Protein AF-A0A970LCH3-F1 (afdb_monomer_lite)

pLDDT: mean 83.61, std 11.02, range [46.97, 92.62]

Secondary structure (DSSP, 8-state):
-----SSS-----EEEEEEEETTEEEEEEEETTTEEEEEEEEEGGGEEEEEETTSTHHHHHHT-TT--EEEEE-S--SS--EEEEEEETTEEEEEEE---HHHHHHHHHH-TTTB---

Structure (mmCIF, N/CA/C/O backbone):
data_AF-A0A970LCH3-F1
#
_entry.id   AF-A0A970LCH3-F1
#
loop_
_atom_site.group_PDB
_atom_site.id
_atom_site.type_symbol
_atom_site.label_atom_id
_atom_site.label_alt_id
_atom_site.label_comp_id
_atom_site.label_asym_id
_atom_site.label_entity_id
_atom_site.label_seq_id
_atom_site.pdbx_PDB_ins_code
_atom_site.Cartn_x
_atom_site.Cartn_y
_atom_site.Cartn_z
_atom_site.occupancy
_atom_site.B_iso_or_equiv
_atom_site.auth_seq_id
_atom_site.auth_comp_id
_atom_site.auth_asym_id
_atom_site.auth_atom_id
_atom_site.pdbx_PDB_model_num
ATOM 1 N N . MET A 1 1 ? 35.793 22.466 -17.089 1.00 46.97 1 MET A N 1
ATOM 2 C CA . MET A 1 1 ? 34.479 22.718 -17.716 1.00 46.97 1 MET A CA 1
ATOM 3 C C . MET A 1 1 ? 33.732 21.392 -17.789 1.00 46.97 1 MET A C 1
ATOM 5 O O . MET A 1 1 ? 34.268 20.453 -18.353 1.00 46.97 1 MET A O 1
ATOM 9 N N . ALA A 1 2 ? 32.551 21.338 -17.164 1.00 53.47 2 ALA A N 1
ATOM 10 C CA . ALA A 1 2 ? 31.514 20.303 -17.276 1.00 53.47 2 ALA A CA 1
ATOM 11 C C . ALA A 1 2 ? 31.782 18.873 -16.730 1.00 53.47 2 ALA A C 1
ATOM 13 O O . ALA A 1 2 ? 31.733 17.899 -17.470 1.00 53.47 2 ALA A O 1
ATOM 14 N N . TYR A 1 3 ? 31.870 18.719 -15.400 1.00 55.62 3 TYR A N 1
ATOM 15 C CA . TYR A 1 3 ? 31.550 17.453 -14.694 1.00 55.62 3 TYR A CA 1
ATOM 16 C C . TYR A 1 3 ? 30.028 17.237 -14.545 1.00 55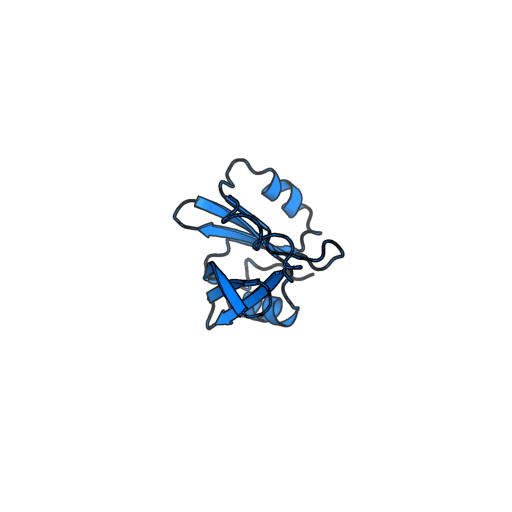.62 3 TYR A C 1
ATOM 18 O O . TYR A 1 3 ? 29.540 16.759 -13.525 1.00 55.62 3 TYR A O 1
ATOM 26 N N . GLY A 1 4 ? 29.238 17.665 -15.526 1.00 64.88 4 GLY A N 1
ATOM 27 C CA . GLY A 1 4 ? 27.792 17.759 -15.375 1.00 64.88 4 GLY A CA 1
ATOM 28 C C . GLY A 1 4 ? 27.085 17.538 -16.692 1.00 64.88 4 GLY A C 1
ATOM 29 O O . GLY A 1 4 ? 26.883 18.500 -17.417 1.00 64.88 4 GLY A O 1
ATOM 30 N N . CYS A 1 5 ? 26.746 16.280 -16.989 1.00 56.78 5 CYS A N 1
ATOM 31 C CA . CYS A 1 5 ? 25.543 15.864 -17.732 1.00 56.78 5 CYS A CA 1
ATOM 32 C C . CYS A 1 5 ? 25.636 14.395 -18.178 1.00 56.78 5 CYS A C 1
ATOM 34 O O . CYS A 1 5 ? 25.598 14.094 -19.365 1.00 56.78 5 CYS A O 1
ATOM 36 N N . TYR A 1 6 ? 25.709 13.452 -17.235 1.00 53.66 6 TYR A N 1
ATOM 37 C CA . TYR A 1 6 ? 25.392 12.049 -17.550 1.00 53.66 6 TYR A CA 1
ATOM 38 C C . TYR A 1 6 ? 24.432 11.433 -16.530 1.00 53.66 6 TYR A C 1
ATOM 40 O O . TYR A 1 6 ? 24.561 10.291 -16.112 1.00 53.66 6 TYR A O 1
ATOM 48 N N . VAL A 1 7 ? 23.453 12.221 -16.082 1.00 57.81 7 VAL A N 1
ATOM 49 C CA . VAL A 1 7 ? 22.305 11.701 -15.313 1.00 57.81 7 VAL A CA 1
ATOM 50 C C . VAL A 1 7 ? 20.989 12.123 -15.964 1.00 57.81 7 VAL A C 1
ATOM 52 O O . VAL A 1 7 ? 19.933 12.146 -15.342 1.00 57.81 7 VAL A O 1
ATOM 55 N N . LEU A 1 8 ? 21.045 12.485 -17.243 1.00 57.41 8 LEU A N 1
ATOM 56 C CA . LEU A 1 8 ? 19.867 12.792 -18.024 1.00 57.41 8 LEU A CA 1
ATOM 57 C C . LEU A 1 8 ? 19.497 11.539 -18.803 1.00 57.41 8 LEU A C 1
ATOM 59 O O . LEU A 1 8 ? 20.291 11.038 -19.594 1.00 57.41 8 LEU A O 1
ATOM 63 N N . ARG A 1 9 ? 18.244 11.108 -18.610 1.00 51.16 9 ARG A N 1
ATOM 64 C CA . ARG A 1 9 ? 17.492 10.259 -19.545 1.00 51.16 9 ARG A CA 1
ATOM 65 C C . ARG A 1 9 ? 17.606 8.745 -19.362 1.00 51.16 9 ARG A C 1
ATOM 67 O O . ARG A 1 9 ? 17.574 8.005 -20.338 1.00 51.16 9 ARG A O 1
ATOM 74 N N . ASN A 1 10 ? 17.617 8.258 -18.122 1.00 52.66 10 ASN A N 1
ATOM 75 C CA . ASN A 1 10 ? 17.247 6.860 -17.914 1.00 52.66 10 ASN A CA 1
ATOM 76 C C . ASN A 1 10 ? 15.715 6.770 -17.961 1.00 52.66 10 ASN A C 1
ATOM 78 O O . ASN A 1 10 ? 15.036 7.360 -17.121 1.00 52.66 10 ASN A O 1
ATOM 82 N N . ASN A 1 11 ? 15.181 6.074 -18.965 1.00 56.34 11 ASN A N 1
ATOM 83 C CA . ASN A 1 11 ? 13.764 5.745 -19.112 1.00 56.34 11 ASN A CA 1
ATOM 84 C C . ASN A 1 11 ? 13.393 4.749 -17.995 1.00 56.34 11 ASN A C 1
ATOM 86 O O . ASN A 1 11 ? 13.291 3.544 -18.212 1.00 56.34 11 ASN A O 1
ATOM 90 N N . GLN A 1 12 ? 13.349 5.243 -16.756 1.00 64.19 12 GLN A N 1
ATOM 91 C CA . GLN A 1 12 ? 13.223 4.430 -15.558 1.00 64.19 12 GLN A CA 1
ATOM 92 C C . GLN A 1 12 ? 11.839 3.793 -15.545 1.00 64.19 12 GLN A C 1
ATOM 94 O O . GLN A 1 12 ? 10.854 4.443 -15.201 1.00 64.19 12 GLN A O 1
ATOM 99 N N . ARG A 1 13 ? 11.775 2.510 -15.907 1.00 76.31 13 ARG A N 1
ATOM 100 C CA . ARG A 1 13 ? 10.590 1.693 -15.658 1.00 76.31 13 ARG A CA 1
ATOM 101 C C . ARG A 1 13 ? 10.387 1.626 -14.152 1.00 76.31 13 ARG A C 1
ATOM 103 O O . ARG A 1 13 ? 11.266 1.163 -13.425 1.00 76.31 13 ARG A O 1
ATOM 110 N N . ILE A 1 14 ? 9.282 2.202 -13.701 1.00 82.75 14 ILE A N 1
ATOM 111 C CA . ILE A 1 14 ? 8.848 2.156 -12.314 1.00 82.75 14 ILE A CA 1
ATOM 112 C C . ILE A 1 14 ? 7.802 1.061 -12.234 1.00 82.75 14 ILE A C 1
ATOM 114 O O . ILE A 1 14 ? 6.782 1.140 -12.910 1.00 82.75 14 ILE A O 1
ATOM 118 N N . GLU A 1 15 ? 8.067 0.079 -11.392 1.00 85.00 15 GLU A N 1
ATOM 119 C CA . GLU A 1 15 ? 7.166 -1.024 -11.091 1.00 85.00 15 GLU A CA 1
ATOM 120 C C . GLU A 1 15 ? 6.897 -1.010 -9.582 1.00 85.00 15 GLU A C 1
ATOM 122 O O . GLU A 1 15 ? 7.775 -0.655 -8.788 1.00 85.00 15 GLU A O 1
ATOM 127 N N . TYR A 1 16 ? 5.667 -1.321 -9.180 1.00 88.25 16 TYR A N 1
ATOM 128 C CA . TYR A 1 16 ? 5.324 -1.509 -7.772 1.00 88.25 16 TYR A CA 1
ATOM 129 C C . TYR A 1 16 ? 5.190 -3.004 -7.524 1.00 88.25 16 TYR A C 1
ATOM 131 O O . TYR A 1 16 ? 4.426 -3.682 -8.200 1.00 88.25 16 TYR A O 1
ATOM 139 N N . ASP A 1 17 ? 5.966 -3.497 -6.570 1.00 87.81 17 ASP A N 1
ATOM 140 C CA . ASP A 1 17 ? 5.940 -4.880 -6.128 1.00 87.81 17 ASP A CA 1
ATOM 141 C C . ASP A 1 17 ? 5.190 -4.951 -4.798 1.00 87.81 17 ASP A C 1
ATOM 143 O O . ASP A 1 17 ? 5.514 -4.216 -3.856 1.00 87.81 17 ASP A O 1
ATOM 147 N N . TYR A 1 18 ? 4.188 -5.825 -4.742 1.00 90.25 18 TYR A N 1
ATOM 148 C CA . TYR A 1 18 ? 3.381 -6.076 -3.553 1.00 90.25 18 TYR A CA 1
ATOM 149 C C . TYR A 1 18 ? 3.707 -7.477 -3.048 1.00 90.25 18 TYR A C 1
ATOM 151 O O . TYR A 1 18 ? 3.423 -8.473 -3.709 1.00 90.25 18 TYR A O 1
ATOM 159 N N . THR A 1 19 ? 4.320 -7.559 -1.875 1.00 90.62 19 THR A N 1
ATOM 160 C CA . THR A 1 19 ? 4.655 -8.821 -1.221 1.00 90.62 19 THR A CA 1
ATOM 161 C C . THR A 1 19 ? 3.747 -8.995 -0.013 1.00 90.62 19 THR A C 1
ATOM 163 O O . THR A 1 19 ? 3.645 -8.100 0.821 1.00 90.62 19 THR A O 1
ATOM 166 N N . PHE A 1 20 ? 3.090 -10.148 0.095 1.00 91.50 20 PHE A N 1
ATOM 167 C CA . PHE A 1 20 ? 2.272 -10.485 1.253 1.00 91.50 20 PHE A CA 1
ATOM 168 C C . PHE A 1 20 ? 2.882 -11.668 2.000 1.00 91.50 20 PHE A C 1
ATOM 170 O O . PHE A 1 20 ? 3.041 -12.744 1.425 1.00 91.50 20 PHE A O 1
ATOM 177 N N . THR A 1 21 ? 3.211 -11.473 3.276 1.00 90.69 21 THR A N 1
ATOM 178 C CA . THR A 1 21 ? 3.850 -12.495 4.115 1.00 90.69 21 THR A CA 1
ATOM 179 C C . THR A 1 21 ? 3.176 -12.547 5.482 1.00 90.69 21 THR A C 1
ATOM 181 O O . THR A 1 21 ? 3.285 -11.613 6.267 1.00 90.69 21 THR A O 1
ATOM 184 N N . ASN A 1 22 ? 2.493 -13.651 5.797 1.00 88.12 22 ASN A N 1
ATOM 185 C CA . ASN A 1 22 ? 1.915 -13.930 7.124 1.00 88.12 22 ASN A CA 1
ATOM 186 C C . ASN A 1 22 ? 0.983 -12.845 7.714 1.00 88.12 22 ASN A C 1
ATOM 188 O O . ASN A 1 22 ? 0.833 -12.757 8.936 1.00 88.12 22 ASN A O 1
ATOM 192 N N . GLY A 1 23 ? 0.312 -12.050 6.877 1.00 87.75 23 GLY A N 1
ATOM 193 C CA . GLY A 1 23 ? -0.524 -10.928 7.328 1.00 87.75 23 GLY A CA 1
ATOM 194 C C . GLY A 1 23 ? 0.135 -9.559 7.171 1.00 87.75 23 GLY A C 1
ATOM 195 O O . GLY A 1 23 ? -0.531 -8.548 7.338 1.00 87.75 23 GLY A O 1
ATOM 196 N N . ILE A 1 24 ? 1.408 -9.503 6.795 1.00 91.81 24 ILE A N 1
ATOM 197 C CA . ILE A 1 24 ? 2.112 -8.251 6.528 1.00 91.81 24 ILE A CA 1
ATOM 198 C C . ILE A 1 24 ? 2.088 -7.991 5.023 1.00 91.81 24 ILE A C 1
ATOM 200 O O . ILE A 1 24 ? 2.438 -8.866 4.226 1.00 91.81 24 ILE A O 1
ATOM 204 N N . LEU A 1 25 ? 1.656 -6.791 4.644 1.00 92.44 25 LEU A N 1
ATOM 205 C CA . LEU A 1 25 ? 1.712 -6.277 3.284 1.00 92.44 25 LEU A CA 1
ATOM 206 C C . LEU A 1 25 ? 2.903 -5.325 3.152 1.00 92.44 25 LEU A C 1
ATOM 208 O O . LEU A 1 25 ? 2.917 -4.227 3.713 1.00 92.44 25 LEU A O 1
ATOM 212 N N . ASP A 1 26 ? 3.878 -5.742 2.356 1.00 92.31 26 ASP A N 1
ATOM 213 C CA . ASP A 1 26 ? 5.050 -4.961 1.994 1.00 92.31 26 ASP A CA 1
ATOM 214 C C . ASP A 1 26 ? 4.909 -4.432 0.570 1.00 92.31 26 ASP A C 1
ATOM 216 O O . ASP A 1 26 ? 4.702 -5.184 -0.384 1.00 92.31 26 ASP A O 1
ATOM 220 N N . ILE A 1 27 ? 5.076 -3.123 0.411 1.00 92.06 27 ILE A N 1
ATOM 221 C CA . ILE A 1 27 ? 5.022 -2.449 -0.882 1.00 92.06 27 ILE A CA 1
ATOM 222 C C . ILE A 1 27 ? 6.386 -1.847 -1.173 1.00 92.06 27 ILE A C 1
ATOM 224 O O . ILE A 1 27 ? 6.920 -1.035 -0.407 1.00 92.06 27 ILE A O 1
ATOM 228 N N . ALA A 1 28 ? 6.961 -2.225 -2.309 1.00 91.56 28 ALA A N 1
ATOM 229 C CA . ALA A 1 28 ? 8.242 -1.719 -2.766 1.00 91.56 28 ALA A CA 1
ATOM 230 C C . ALA A 1 28 ? 8.125 -1.122 -4.167 1.00 91.56 28 ALA A C 1
ATOM 232 O O . ALA A 1 28 ? 7.454 -1.651 -5.043 1.00 91.56 28 ALA A O 1
ATOM 233 N N . LYS A 1 29 ? 8.840 -0.024 -4.396 1.00 90.12 29 LYS A N 1
ATOM 234 C CA . LYS A 1 29 ? 9.057 0.528 -5.729 1.00 90.12 29 LYS A CA 1
ATOM 235 C C . LYS A 1 29 ? 10.328 -0.064 -6.308 1.00 90.12 29 LYS A C 1
ATOM 237 O O . LYS A 1 29 ? 11.411 0.114 -5.744 1.00 90.12 29 LYS A O 1
ATOM 242 N N . VAL A 1 30 ? 10.199 -0.725 -7.443 1.00 88.25 30 VAL A N 1
ATOM 243 C CA . VAL A 1 30 ? 11.304 -1.238 -8.241 1.00 88.25 30 VAL A CA 1
ATOM 244 C C . VAL A 1 30 ? 11.556 -0.256 -9.382 1.00 88.25 30 VAL A C 1
ATOM 246 O O . VAL A 1 30 ? 10.654 0.111 -10.128 1.00 88.25 30 VAL A O 1
ATOM 249 N N . ILE A 1 31 ? 12.788 0.235 -9.479 1.00 86.19 31 ILE A N 1
ATOM 250 C CA . ILE A 1 31 ? 13.225 1.179 -10.505 1.00 86.19 31 ILE A CA 1
ATOM 251 C C . ILE A 1 31 ? 14.227 0.462 -11.400 1.00 86.19 31 ILE A C 1
ATOM 253 O O . ILE A 1 31 ? 15.299 0.045 -10.943 1.00 86.19 31 ILE A O 1
ATOM 257 N N . ASN A 1 32 ? 13.879 0.35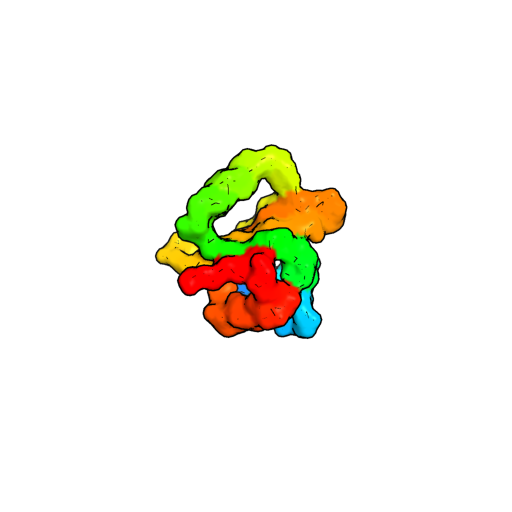6 -12.681 1.00 82.38 32 ASN A N 1
ATOM 258 C CA . ASN A 1 32 ? 14.706 -0.236 -13.729 1.00 82.38 32 ASN A CA 1
ATOM 259 C C . ASN A 1 32 ? 15.132 -1.686 -13.429 1.00 82.38 32 ASN A C 1
ATOM 261 O O . ASN A 1 32 ? 16.236 -2.077 -13.790 1.00 82.38 32 ASN A O 1
ATOM 265 N N . ASN A 1 33 ? 14.309 -2.449 -12.695 1.00 76.69 33 ASN A N 1
ATOM 266 C CA . ASN A 1 33 ? 14.616 -3.812 -12.229 1.00 76.69 33 ASN A CA 1
ATOM 267 C C . ASN A 1 33 ? 15.951 -3.976 -11.481 1.00 76.69 33 ASN A C 1
ATOM 269 O O . ASN A 1 33 ? 16.454 -5.081 -11.332 1.00 76.69 33 ASN A O 1
ATOM 273 N N . THR A 1 34 ? 16.537 -2.882 -10.988 1.00 78.19 34 THR A N 1
ATOM 274 C CA . THR A 1 34 ? 17.842 -2.903 -10.305 1.00 78.19 34 THR A CA 1
ATOM 275 C C . THR A 1 34 ? 17.755 -2.296 -8.912 1.00 78.19 34 THR A C 1
ATOM 277 O O . THR A 1 34 ? 18.347 -2.810 -7.968 1.00 78.19 34 THR A O 1
ATOM 280 N N . LYS A 1 35 ? 17.014 -1.193 -8.750 1.00 82.81 35 LYS A N 1
ATOM 281 C CA . LYS A 1 35 ? 16.891 -0.503 -7.460 1.00 82.81 35 LYS A CA 1
ATOM 282 C C . LYS A 1 35 ? 15.531 -0.788 -6.847 1.00 82.81 35 LYS A C 1
ATOM 284 O O . LYS A 1 35 ? 14.520 -0.335 -7.372 1.00 82.81 35 LYS A O 1
ATOM 289 N N . ARG A 1 36 ? 15.508 -1.486 -5.712 1.00 83.62 36 ARG A N 1
ATOM 290 C CA . ARG A 1 36 ? 14.296 -1.724 -4.920 1.00 83.62 36 ARG A CA 1
ATOM 291 C C . ARG A 1 36 ? 14.279 -0.782 -3.719 1.00 83.62 36 ARG A C 1
ATOM 293 O O . ARG A 1 36 ? 15.187 -0.814 -2.895 1.00 83.62 36 ARG A O 1
ATOM 300 N N . LYS A 1 37 ? 13.248 0.054 -3.613 1.00 88.25 37 LYS A N 1
ATOM 301 C CA . LYS A 1 37 ? 13.008 0.935 -2.466 1.00 88.25 37 LYS A CA 1
ATOM 302 C C . LYS A 1 37 ? 11.736 0.484 -1.759 1.00 88.25 37 LYS A C 1
ATOM 304 O O . LYS A 1 37 ? 10.663 0.551 -2.351 1.00 88.25 37 LYS A O 1
ATOM 309 N N . ARG A 1 38 ? 11.847 0.030 -0.509 1.00 90.38 38 ARG A N 1
ATOM 310 C CA . ARG A 1 38 ? 10.674 -0.246 0.336 1.00 90.38 38 ARG A CA 1
ATOM 311 C C . ARG A 1 38 ? 9.946 1.071 0.597 1.00 90.38 38 ARG A C 1
ATOM 313 O O . ARG A 1 38 ? 10.592 2.065 0.924 1.00 90.38 38 ARG A O 1
ATOM 320 N N . LEU A 1 39 ? 8.643 1.085 0.355 1.00 89.94 39 LEU A N 1
ATOM 321 C CA . LEU A 1 39 ? 7.809 2.276 0.477 1.00 89.94 39 LEU A CA 1
ATOM 322 C C . LEU A 1 39 ? 6.911 2.205 1.703 1.00 89.94 39 LEU A C 1
ATOM 324 O O . LEU A 1 39 ? 6.791 3.196 2.411 1.00 89.94 39 LEU A O 1
ATOM 328 N N . LEU A 1 40 ? 6.307 1.042 1.934 1.00 91.31 40 LEU A N 1
ATOM 329 C CA . LEU A 1 40 ? 5.369 0.821 3.020 1.00 91.31 40 LEU A CA 1
ATOM 330 C C . LEU A 1 40 ? 5.460 -0.633 3.475 1.00 91.31 40 LEU A C 1
ATOM 332 O O . LEU A 1 40 ? 5.632 -1.528 2.651 1.00 91.31 40 LEU A O 1
ATOM 336 N N . SER A 1 41 ? 5.336 -0.845 4.776 1.00 91.75 41 SER A N 1
ATOM 337 C CA . SER A 1 41 ? 5.176 -2.156 5.394 1.00 91.75 41 SER A CA 1
ATOM 338 C C . SER A 1 41 ? 4.106 -2.003 6.463 1.00 91.75 41 SER A C 1
ATOM 340 O O . SER A 1 41 ? 4.196 -1.095 7.294 1.00 91.75 41 SER A O 1
ATOM 342 N N . THR A 1 42 ? 3.040 -2.791 6.383 1.00 91.19 42 THR A N 1
ATOM 343 C CA . THR A 1 42 ? 1.888 -2.650 7.279 1.00 91.19 42 THR A CA 1
ATOM 344 C C . THR A 1 42 ? 1.180 -3.984 7.467 1.00 91.19 42 THR A C 1
ATOM 346 O O . THR A 1 42 ? 1.126 -4.799 6.546 1.00 91.19 42 THR A O 1
ATOM 349 N N . ASP A 1 43 ? 0.659 -4.227 8.669 1.00 92.06 43 ASP A N 1
ATOM 350 C CA . ASP A 1 43 ? -0.126 -5.422 8.958 1.00 92.06 43 ASP A CA 1
ATOM 351 C C . ASP A 1 43 ? -1.571 -5.223 8.482 1.00 92.06 43 ASP A C 1
ATOM 353 O O . ASP A 1 43 ? -2.247 -4.252 8.828 1.00 92.06 43 ASP A O 1
ATOM 357 N N . VAL A 1 44 ? -2.071 -6.164 7.686 1.00 90.62 44 VAL A N 1
ATOM 358 C CA . VAL A 1 44 ? -3.422 -6.094 7.118 1.00 90.62 44 VAL A CA 1
ATOM 359 C C . VAL A 1 44 ? -4.512 -6.301 8.166 1.00 90.62 44 VAL A C 1
ATOM 361 O O . VAL A 1 44 ? -5.675 -5.991 7.910 1.00 90.62 44 VAL A O 1
ATOM 364 N N . ARG A 1 45 ? -4.169 -6.805 9.356 1.00 88.19 45 ARG A N 1
ATOM 365 C CA . ARG A 1 45 ? -5.075 -6.896 10.511 1.00 88.19 45 ARG A CA 1
ATOM 366 C C . ARG A 1 45 ? -5.379 -5.521 11.098 1.00 88.19 45 ARG A C 1
ATOM 368 O O . ARG A 1 45 ? -6.460 -5.334 11.645 1.00 88.19 45 ARG A O 1
ATOM 375 N N . GLU A 1 46 ? -4.461 -4.566 10.952 1.00 88.38 46 GLU A N 1
ATOM 376 C CA . GLU A 1 46 ? -4.647 -3.175 11.387 1.00 88.38 46 GLU A CA 1
ATOM 377 C C . GLU A 1 46 ? -5.423 -2.335 10.365 1.00 88.38 46 GLU A C 1
ATOM 379 O O . GLU A 1 46 ? -5.686 -1.151 10.590 1.00 88.38 46 GLU A O 1
ATOM 384 N N . PHE A 1 47 ? -5.814 -2.927 9.233 1.00 90.88 47 PHE A N 1
ATOM 385 C CA . PHE A 1 47 ? -6.635 -2.233 8.252 1.00 90.88 47 PHE A CA 1
ATOM 386 C C . PHE A 1 47 ? -8.041 -2.033 8.812 1.00 90.88 47 PHE A C 1
ATOM 388 O O . PHE A 1 47 ? -8.771 -2.993 9.082 1.00 90.88 47 PHE A O 1
ATOM 395 N N . GLU A 1 48 ? -8.422 -0.763 8.942 1.00 89.94 48 GLU A N 1
ATOM 396 C CA . GLU A 1 48 ? -9.768 -0.349 9.337 1.00 89.94 48 GLU A CA 1
ATOM 397 C C . GLU A 1 48 ? -10.763 -0.591 8.204 1.00 89.94 48 GLU A C 1
ATOM 399 O O . GLU A 1 48 ? -11.896 -1.000 8.438 1.00 89.94 48 GLU A O 1
ATOM 404 N N . ILE A 1 49 ? -10.348 -0.322 6.965 1.00 89.94 49 ILE A N 1
ATOM 405 C CA . ILE A 1 49 ? -11.160 -0.574 5.777 1.00 89.94 49 ILE A CA 1
ATOM 406 C C . ILE A 1 49 ? -10.257 -0.863 4.587 1.00 89.94 49 ILE A C 1
ATOM 408 O O . ILE A 1 49 ? -9.277 -0.157 4.372 1.00 89.94 49 ILE A O 1
ATOM 412 N N . MET A 1 50 ? -10.612 -1.868 3.794 1.00 91.44 50 MET A N 1
ATOM 413 C CA . MET A 1 50 ? -10.072 -2.095 2.460 1.00 91.44 50 MET A CA 1
ATOM 414 C C . MET A 1 50 ? -11.225 -2.364 1.498 1.00 91.44 50 MET A C 1
ATOM 416 O O . MET A 1 50 ? -12.023 -3.270 1.725 1.00 91.44 50 MET A O 1
ATOM 420 N N . ALA A 1 51 ? -11.340 -1.577 0.436 1.00 91.00 51 ALA A N 1
ATOM 421 C CA . ALA A 1 51 ? -12.444 -1.678 -0.512 1.00 91.00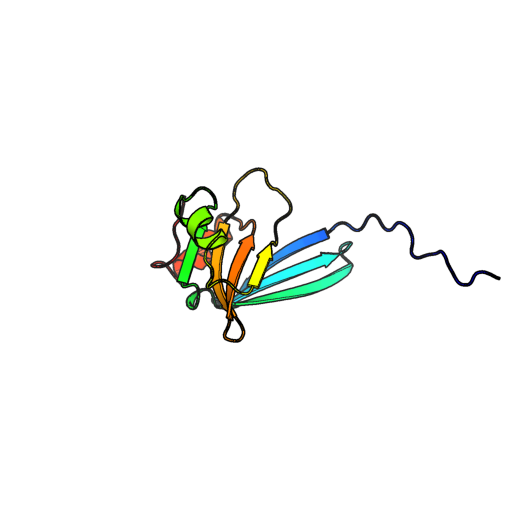 51 ALA A CA 1
ATOM 422 C C . ALA A 1 51 ? -12.015 -1.202 -1.910 1.00 91.00 51 ALA A C 1
ATOM 424 O O . ALA A 1 51 ? -11.026 -0.474 -2.037 1.00 91.00 51 ALA A O 1
ATOM 425 N N . PRO A 1 52 ? -12.722 -1.609 -2.977 1.00 90.75 52 PRO A N 1
ATOM 426 C CA . PRO A 1 52 ? -12.458 -1.089 -4.313 1.00 90.75 52 PRO A CA 1
ATOM 427 C C . PRO A 1 52 ? -12.706 0.424 -4.357 1.00 90.75 52 PRO A C 1
ATOM 429 O O . PRO A 1 52 ? -13.628 0.930 -3.720 1.00 90.75 52 PRO A O 1
ATOM 432 N N . THR A 1 53 ? -11.933 1.162 -5.156 1.00 87.25 53 THR A N 1
ATOM 433 C CA . THR A 1 53 ? -12.127 2.619 -5.333 1.00 87.25 53 THR A CA 1
ATOM 434 C C . THR A 1 53 ? -13.460 2.982 -5.990 1.00 87.25 53 THR A C 1
ATOM 436 O O . THR A 1 53 ? -13.844 4.148 -5.983 1.00 87.25 53 THR A O 1
ATOM 439 N N . SER A 1 54 ? -14.171 1.996 -6.546 1.00 84.56 54 SER A N 1
ATOM 440 C CA . SER A 1 54 ? -15.543 2.136 -7.042 1.00 84.56 54 SER A CA 1
ATOM 441 C C . SER A 1 54 ? -16.597 2.261 -5.930 1.00 84.56 54 SER A C 1
ATOM 443 O O . SER A 1 54 ? -17.729 2.614 -6.237 1.00 84.56 54 SER A O 1
ATOM 445 N N . ASP A 1 55 ? -16.266 1.957 -4.670 1.00 84.75 55 ASP A N 1
ATOM 446 C CA . ASP A 1 55 ? -17.180 2.125 -3.531 1.00 84.75 55 ASP A CA 1
ATOM 447 C C . ASP A 1 55 ? -17.383 3.622 -3.223 1.00 84.75 55 ASP A C 1
ATOM 449 O O . ASP A 1 55 ? -16.428 4.402 -3.202 1.00 84.75 55 ASP A O 1
ATOM 453 N N . GLU A 1 56 ? -18.623 4.037 -2.944 1.00 81.00 56 GLU A N 1
ATOM 454 C CA . GLU A 1 56 ? -18.959 5.434 -2.612 1.00 81.00 56 GLU A CA 1
ATOM 455 C C . GLU A 1 56 ? -18.184 5.957 -1.387 1.00 81.00 56 GLU A C 1
ATOM 457 O O . GLU A 1 56 ? -17.880 7.151 -1.276 1.00 81.00 56 GLU A O 1
ATOM 462 N N . GLY A 1 57 ? -17.795 5.055 -0.478 1.00 82.00 57 GLY A N 1
ATOM 463 C CA . GLY A 1 57 ? -16.977 5.349 0.691 1.00 82.00 57 GLY A CA 1
ATOM 464 C C . GLY A 1 57 ? -15.571 5.843 0.352 1.00 82.00 57 GLY A C 1
ATOM 465 O O . GLY A 1 57 ? -14.974 6.544 1.175 1.00 82.00 57 GLY A O 1
ATOM 466 N N . PHE A 1 58 ? -15.056 5.567 -0.851 1.00 85.19 58 PHE A N 1
ATOM 467 C CA . PHE A 1 58 ? -13.735 6.023 -1.281 1.00 85.19 58 PHE A CA 1
ATOM 468 C C . PHE A 1 58 ? -13.638 7.550 -1.311 1.00 85.19 58 PHE A C 1
ATOM 470 O O . PHE A 1 58 ? -12.733 8.119 -0.702 1.00 85.19 58 PHE A O 1
ATOM 477 N N . LEU A 1 59 ? -14.592 8.231 -1.956 1.00 84.19 59 LEU A N 1
ATOM 478 C CA . LEU A 1 59 ? -14.614 9.697 -2.052 1.00 84.19 59 LEU A CA 1
ATOM 479 C C . LEU A 1 59 ? -14.727 10.353 -0.674 1.00 84.19 59 LEU A C 1
ATOM 481 O O . LEU A 1 59 ? -14.079 11.372 -0.412 1.00 84.19 59 LEU A O 1
ATOM 485 N N . ARG A 1 60 ? -15.514 9.747 0.224 1.00 86.06 60 ARG A N 1
ATOM 486 C CA . ARG A 1 60 ? -15.646 10.200 1.613 1.00 86.06 60 ARG A CA 1
ATOM 487 C C . ARG A 1 60 ? -14.312 10.114 2.343 1.00 86.06 60 ARG A C 1
ATOM 489 O O . ARG A 1 60 ? -13.930 11.071 3.009 1.00 86.06 60 ARG A O 1
ATOM 496 N N . MET A 1 61 ? -13.606 8.995 2.207 1.00 85.19 61 MET A N 1
ATOM 497 C CA . MET A 1 61 ? -12.316 8.786 2.861 1.00 85.19 61 MET A CA 1
ATOM 498 C C . MET A 1 61 ? -11.224 9.665 2.251 1.00 85.19 61 MET A C 1
ATOM 500 O O . MET A 1 61 ? -10.467 10.301 2.974 1.00 85.19 61 MET A O 1
ATOM 504 N N . LEU A 1 62 ? -11.204 9.821 0.930 1.00 84.19 62 LEU A N 1
ATOM 505 C CA . LEU A 1 62 ? -10.236 10.663 0.231 1.00 84.19 62 LEU A CA 1
ATOM 506 C C . LEU A 1 62 ? -10.306 12.142 0.653 1.00 84.19 62 LEU A C 1
ATOM 508 O O . LEU A 1 62 ? -9.267 12.807 0.707 1.00 84.19 62 LEU A O 1
ATOM 512 N N . ASN A 1 63 ? -11.503 12.635 0.988 1.00 83.25 63 ASN A N 1
ATOM 513 C CA . ASN A 1 63 ? -11.745 13.994 1.489 1.00 83.25 63 ASN A CA 1
ATOM 514 C C . ASN A 1 63 ? -11.799 14.085 3.025 1.00 83.25 63 ASN A C 1
ATOM 516 O O . ASN A 1 63 ? -12.045 15.159 3.579 1.00 83.25 63 ASN A O 1
ATOM 520 N N . HIS A 1 64 ? -11.581 12.978 3.733 1.00 86.06 64 HIS A N 1
ATOM 521 C CA . HIS A 1 64 ? -11.676 12.950 5.182 1.00 86.06 64 HIS A CA 1
ATOM 522 C C . HIS A 1 64 ? -10.508 13.721 5.811 1.00 86.06 64 HIS A C 1
ATOM 524 O O . HIS A 1 64 ? -9.346 13.355 5.638 1.00 86.06 64 HIS A O 1
ATOM 530 N N . LYS A 1 65 ? -10.814 14.766 6.595 1.00 79.25 65 LYS A N 1
ATOM 531 C CA . LYS A 1 65 ? -9.805 15.626 7.248 1.00 79.25 65 LYS A CA 1
ATOM 532 C C . LYS A 1 65 ? -8.875 14.880 8.210 1.00 79.25 65 LYS A C 1
ATOM 534 O O . LYS A 1 65 ? -7.792 15.366 8.493 1.00 79.25 65 LYS A O 1
ATOM 539 N N . GLY A 1 66 ? -9.296 13.718 8.707 1.00 82.69 66 GLY A N 1
ATOM 540 C CA . GLY A 1 66 ? -8.479 12.885 9.590 1.00 82.69 66 GLY A CA 1
ATOM 541 C C . GLY A 1 66 ? -7.400 12.063 8.883 1.00 82.69 66 GLY A C 1
ATOM 542 O O . GLY A 1 66 ? -6.642 11.403 9.574 1.00 82.69 66 GLY A O 1
ATOM 543 N N . ILE A 1 67 ? -7.341 12.041 7.545 1.00 87.75 67 ILE A N 1
ATOM 544 C CA . ILE A 1 67 ? -6.282 11.327 6.818 1.00 87.75 67 ILE A CA 1
ATOM 545 C C . ILE A 1 67 ? -5.102 12.267 6.612 1.00 87.75 67 ILE A C 1
ATOM 547 O O . ILE A 1 67 ? -5.172 13.202 5.814 1.00 87.75 67 ILE A O 1
ATOM 551 N N . GLU A 1 68 ? -4.008 11.979 7.304 1.00 87.00 68 GLU A N 1
ATOM 552 C CA . GLU A 1 68 ? -2.792 12.788 7.265 1.00 87.00 68 GLU A CA 1
ATOM 553 C C . GLU A 1 68 ? -1.826 12.333 6.171 1.00 87.00 68 GLU A C 1
ATOM 555 O O . GLU A 1 68 ? -1.118 13.155 5.592 1.00 87.00 68 GLU A O 1
ATOM 560 N N . GLN A 1 69 ? -1.801 11.033 5.857 1.00 89.31 69 GLN A N 1
ATOM 561 C CA . GLN A 1 69 ? -0.891 10.472 4.856 1.00 89.31 69 GLN A CA 1
ATOM 562 C C . GLN A 1 69 ? -1.663 9.803 3.724 1.00 89.31 69 GLN A C 1
ATOM 564 O O . GLN A 1 69 ? -2.618 9.064 3.955 1.00 89.31 69 GLN A O 1
ATOM 569 N N . LYS A 1 70 ? -1.241 10.056 2.483 1.00 90.31 70 LYS A N 1
ATOM 570 C CA . LYS A 1 70 ? -1.838 9.455 1.286 1.00 90.31 70 LYS A CA 1
ATOM 571 C C . LYS A 1 70 ? -0.754 8.776 0.460 1.00 90.31 70 LYS A C 1
ATOM 573 O O . LYS A 1 70 ? 0.126 9.435 -0.090 1.00 90.31 70 LYS A O 1
ATOM 578 N N . PHE A 1 71 ? -0.839 7.460 0.363 1.00 89.88 71 PHE A N 1
ATOM 579 C CA . PHE A 1 71 ? 0.065 6.605 -0.384 1.00 89.88 71 PHE A CA 1
ATOM 580 C C . PHE A 1 71 ? -0.613 6.164 -1.678 1.00 89.88 71 PHE A C 1
ATOM 582 O O . PHE A 1 71 ? -1.577 5.413 -1.654 1.00 89.88 71 PHE A O 1
ATOM 589 N N . ASN A 1 72 ? -0.118 6.637 -2.820 1.00 88.94 72 ASN A N 1
ATOM 590 C CA . ASN A 1 72 ? -0.635 6.257 -4.134 1.00 88.94 72 ASN A CA 1
ATOM 591 C C . ASN A 1 72 ? 0.397 5.369 -4.834 1.00 88.94 72 ASN A C 1
ATOM 593 O O . ASN A 1 72 ? 1.375 5.868 -5.396 1.00 88.94 72 ASN A O 1
ATOM 597 N N . TYR A 1 73 ? 0.198 4.056 -4.759 1.00 87.06 73 TYR A N 1
ATOM 598 C CA . TYR A 1 73 ? 1.089 3.036 -5.308 1.00 87.06 73 TYR A CA 1
ATOM 599 C C . TYR A 1 73 ? 0.357 2.229 -6.372 1.00 87.06 73 TYR A C 1
ATOM 601 O O . TYR 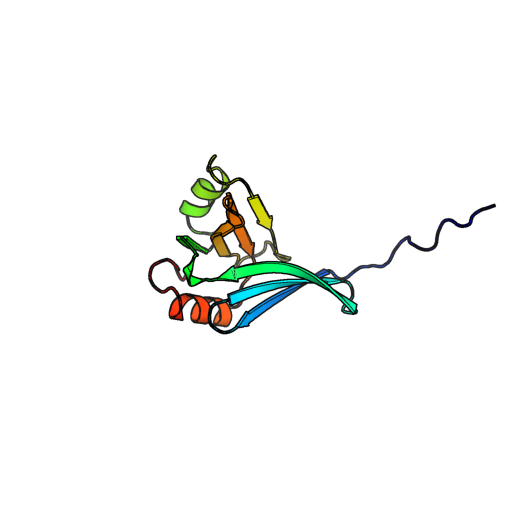A 1 73 ? 0.092 1.046 -6.192 1.00 87.06 73 TYR A O 1
ATOM 609 N N . PHE A 1 74 ? 0.001 2.887 -7.468 1.00 82.44 74 PHE A N 1
ATOM 610 C CA . PHE A 1 74 ? -0.613 2.267 -8.637 1.00 82.44 74 PHE A CA 1
ATOM 611 C C . PHE A 1 74 ? 0.006 2.848 -9.908 1.00 82.44 74 PHE A C 1
ATOM 613 O O . PHE A 1 74 ? 0.481 3.988 -9.912 1.00 82.44 74 PHE A O 1
ATOM 620 N N . LEU A 1 75 ? -0.005 2.065 -10.985 1.00 77.88 75 LEU A N 1
ATOM 621 C CA . LEU A 1 75 ? 0.461 2.500 -12.306 1.00 77.88 75 LEU A CA 1
ATOM 622 C C . LEU A 1 75 ? -0.716 2.725 -13.244 1.00 77.88 75 LEU A C 1
ATOM 624 O O . LEU A 1 75 ? -0.778 3.765 -13.904 1.00 77.88 75 LEU A O 1
ATOM 628 N N . ASN A 1 76 ? -1.678 1.801 -13.256 1.00 75.44 76 ASN A N 1
ATOM 629 C CA . ASN A 1 76 ? -2.834 1.898 -14.127 1.00 75.44 76 ASN A CA 1
ATOM 630 C C . ASN A 1 76 ? -4.000 2.549 -13.386 1.00 75.44 76 ASN A C 1
ATOM 632 O O . ASN A 1 76 ? -4.423 2.126 -12.318 1.00 75.44 76 ASN A O 1
ATOM 636 N N . ARG A 1 77 ? -4.576 3.589 -13.992 1.00 71.25 77 ARG A N 1
ATOM 637 C CA . ARG A 1 77 ? -5.833 4.196 -13.517 1.00 71.25 77 ARG A CA 1
ATOM 638 C C . ARG A 1 77 ? -7.076 3.498 -14.085 1.00 71.25 77 ARG A C 1
ATOM 640 O O . ARG A 1 77 ? -8.186 3.942 -13.823 1.00 71.25 77 ARG A O 1
ATOM 647 N N . GLY A 1 78 ? -6.882 2.453 -14.894 1.00 59.00 78 GLY A N 1
ATOM 648 C CA . GLY A 1 78 ? -7.896 1.880 -15.786 1.00 59.00 78 GLY A CA 1
ATOM 649 C C . GLY A 1 78 ? -8.947 0.984 -15.126 1.00 59.00 78 GLY A C 1
ATOM 650 O O . GLY A 1 78 ? -9.952 0.687 -15.761 1.00 59.00 78 GLY A O 1
ATOM 651 N N . GLY A 1 79 ? -8.757 0.576 -13.869 1.00 65.56 79 GLY A N 1
ATOM 652 C CA . GLY A 1 79 ? -9.716 -0.252 -13.133 1.00 65.56 79 GLY A CA 1
ATOM 653 C C . GLY A 1 79 ? -9.023 -1.304 -12.271 1.00 65.56 79 GLY A C 1
ATOM 654 O O . GLY A 1 79 ? -7.898 -1.686 -12.559 1.00 65.56 79 GLY A O 1
ATOM 655 N N . GLY A 1 80 ? -9.680 -1.742 -11.193 1.00 79.81 80 GLY A N 1
ATOM 656 C CA . GLY A 1 80 ? -9.103 -2.705 -10.239 1.00 79.81 80 GLY A CA 1
ATOM 657 C C . GLY A 1 80 ? -8.308 -2.074 -9.090 1.00 79.81 80 GLY A C 1
ATOM 658 O O . GLY A 1 80 ? -7.622 -2.773 -8.355 1.00 79.81 80 GLY A O 1
ATOM 659 N N . LEU A 1 81 ? -8.413 -0.756 -8.904 1.00 89.25 81 LEU A N 1
ATOM 660 C CA . LEU A 1 81 ? -7.797 -0.087 -7.764 1.00 89.25 81 LEU A CA 1
ATOM 661 C C . LEU A 1 81 ? -8.565 -0.389 -6.478 1.00 89.25 81 LEU A C 1
ATOM 663 O O . LEU A 1 81 ? -9.796 -0.324 -6.429 1.00 89.25 81 LEU A O 1
ATOM 667 N N . TYR A 1 82 ? -7.809 -0.637 -5.421 1.00 91.12 82 TYR A N 1
ATOM 668 C CA . TYR A 1 82 ? -8.302 -0.742 -4.061 1.00 91.12 82 TYR A CA 1
ATOM 669 C C . TYR A 1 82 ? -7.732 0.390 -3.227 1.00 91.12 82 TYR A C 1
ATOM 671 O O . TYR A 1 82 ? -6.599 0.834 -3.427 1.00 91.12 82 TYR A O 1
ATOM 679 N N . TYR A 1 83 ? -8.528 0.836 -2.266 1.00 91.88 83 TYR A N 1
ATOM 680 C CA . TYR A 1 83 ? -8.062 1.701 -1.205 1.00 91.88 83 TYR A CA 1
ATOM 681 C C . TYR A 1 83 ? -8.074 0.952 0.122 1.00 91.88 83 TYR A C 1
ATOM 683 O O . TYR A 1 83 ? -8.948 0.123 0.367 1.00 91.88 83 TYR A O 1
ATOM 691 N N . ALA A 1 84 ? -7.106 1.263 0.973 1.00 92.06 84 ALA A N 1
ATOM 692 C CA . ALA A 1 84 ? -7.013 0.787 2.338 1.00 92.06 84 ALA A CA 1
ATOM 693 C C . ALA A 1 84 ? -6.783 1.968 3.284 1.00 92.06 84 ALA A C 1
ATOM 695 O O . ALA A 1 84 ? -6.053 2.902 2.952 1.00 92.06 84 ALA A O 1
ATOM 696 N N . VAL A 1 85 ? -7.398 1.934 4.461 1.00 92.00 85 VAL A N 1
ATOM 697 C CA . VAL A 1 85 ? -7.169 2.906 5.531 1.00 92.00 85 VAL A CA 1
ATOM 698 C C . VAL A 1 85 ? -6.666 2.172 6.754 1.00 92.00 85 VAL A C 1
ATOM 700 O O . VAL A 1 85 ? -7.246 1.170 7.170 1.00 92.00 85 VAL A O 1
ATOM 703 N N . PHE A 1 86 ? -5.581 2.683 7.310 1.00 92.44 86 PHE A N 1
ATOM 704 C CA . PHE A 1 86 ? -4.878 2.086 8.434 1.00 92.44 86 PHE A CA 1
ATOM 705 C C . PHE A 1 86 ? -4.138 3.174 9.206 1.00 92.44 86 PHE A C 1
ATOM 707 O O . PHE A 1 86 ? -3.963 4.300 8.725 1.00 92.44 86 PHE A O 1
ATOM 714 N N . MET A 1 87 ? -3.697 2.847 10.413 1.00 90.00 87 MET A N 1
ATOM 715 C CA . MET A 1 87 ? -2.855 3.731 11.208 1.00 90.00 87 MET A CA 1
ATOM 716 C C . MET A 1 87 ? -1.389 3.400 10.923 1.00 90.00 87 MET A C 1
ATOM 718 O O . MET A 1 87 ? -0.962 2.263 11.078 1.00 90.00 87 MET A O 1
ATOM 722 N N . HIS A 1 88 ? -0.614 4.385 10.478 1.00 88.44 88 HIS A N 1
ATOM 723 C CA . HIS A 1 88 ? 0.816 4.240 10.217 1.00 88.44 88 HIS A CA 1
ATOM 724 C C . HIS A 1 88 ? 1.572 5.300 11.000 1.00 88.44 88 HIS A C 1
ATOM 726 O O . HIS A 1 88 ? 1.296 6.487 10.836 1.00 88.44 88 HIS A O 1
ATOM 732 N N . GLU A 1 89 ? 2.496 4.879 11.865 1.00 86.88 89 GLU A N 1
ATOM 733 C CA . GLU A 1 89 ? 3.298 5.788 12.700 1.00 86.88 89 GLU A CA 1
ATOM 734 C C . GLU A 1 89 ? 2.441 6.791 13.500 1.00 86.88 89 GLU A C 1
ATOM 736 O O . GLU A 1 89 ? 2.750 7.976 13.602 1.00 86.88 89 GLU A O 1
ATOM 741 N N . GLY A 1 90 ? 1.306 6.326 14.032 1.00 86.56 90 GLY A N 1
ATOM 742 C CA . GLY A 1 90 ? 0.377 7.160 14.799 1.00 86.56 90 GLY A CA 1
ATOM 743 C C . GLY A 1 90 ? -0.532 8.063 13.957 1.00 86.56 90 GLY A C 1
ATOM 744 O O . GLY A 1 90 ? -1.358 8.777 14.519 1.00 86.56 90 GLY A O 1
ATOM 745 N N . LYS A 1 91 ? -0.425 8.014 12.624 1.00 90.31 91 LYS A N 1
ATOM 746 C CA . LYS A 1 91 ? -1.199 8.841 11.693 1.00 90.31 91 LYS A CA 1
ATOM 747 C C . LYS A 1 91 ? -2.129 7.997 10.841 1.00 90.31 91 LYS A C 1
ATOM 749 O O . LYS A 1 91 ? -1.723 6.992 10.249 1.00 90.31 91 LYS A O 1
ATOM 754 N N . LYS A 1 92 ? -3.380 8.429 10.706 1.00 91.31 92 LYS A N 1
ATOM 755 C CA . LYS A 1 92 ? -4.340 7.743 9.837 1.00 91.31 92 LYS A CA 1
ATOM 756 C C . LYS A 1 92 ? -3.961 7.975 8.377 1.00 91.31 92 LYS A C 1
ATOM 758 O O . LYS A 1 92 ? -3.821 9.111 7.917 1.00 91.31 92 LYS A O 1
ATOM 763 N N . SER A 1 93 ? -3.763 6.877 7.668 1.00 92.44 93 SER A N 1
ATOM 764 C CA . SER A 1 93 ? -3.141 6.840 6.353 1.00 92.44 93 SER A CA 1
ATOM 765 C C . SER A 1 93 ? -4.064 6.155 5.354 1.00 92.44 93 SER A C 1
ATOM 767 O O . SER A 1 93 ? -4.683 5.140 5.663 1.00 92.44 93 SER A O 1
ATOM 769 N N . LEU A 1 94 ? -4.162 6.721 4.154 1.00 92.62 94 LEU A N 1
ATOM 770 C CA . LEU A 1 94 ? -4.896 6.162 3.024 1.00 92.62 94 LEU A CA 1
ATOM 771 C C . LEU A 1 94 ? -3.899 5.608 2.017 1.00 92.62 94 LEU A C 1
ATOM 773 O O . LEU A 1 94 ? -3.107 6.361 1.459 1.00 92.62 94 LEU A O 1
ATOM 777 N N . LEU A 1 95 ? -3.969 4.316 1.745 1.00 92.25 95 LEU A N 1
ATOM 778 C CA . LEU A 1 95 ? -3.251 3.666 0.661 1.00 92.25 95 LEU A CA 1
ATOM 779 C C . LEU A 1 95 ? -4.205 3.427 -0.505 1.00 92.25 95 LEU A C 1
ATOM 781 O O . LEU A 1 95 ? -5.307 2.937 -0.304 1.00 92.25 95 LEU A O 1
ATOM 785 N N . VAL A 1 96 ? -3.769 3.730 -1.721 1.00 91.94 96 VAL A N 1
ATOM 786 C CA . VAL A 1 96 ? -4.433 3.360 -2.971 1.00 91.94 96 VAL A CA 1
ATOM 787 C C . VAL A 1 96 ? -3.442 2.564 -3.804 1.00 91.94 96 VAL A C 1
ATOM 789 O O . VAL A 1 96 ? -2.333 3.036 -4.067 1.00 91.94 96 VAL A O 1
ATOM 792 N N . PHE A 1 97 ? -3.824 1.357 -4.201 1.00 91.75 97 PHE A N 1
ATOM 793 C CA . PHE A 1 97 ? -2.959 0.422 -4.911 1.00 91.75 97 PHE A CA 1
ATOM 794 C C . PHE A 1 97 ? -3.763 -0.514 -5.816 1.00 91.75 97 PHE A C 1
ATOM 796 O O . PHE A 1 97 ? -4.991 -0.528 -5.772 1.00 91.75 97 PHE A O 1
ATOM 803 N N . GLU A 1 98 ? -3.064 -1.267 -6.658 1.00 90.50 98 GLU A N 1
ATOM 804 C CA . GLU A 1 98 ? -3.641 -2.194 -7.636 1.00 90.50 98 GLU A CA 1
ATOM 805 C C . GLU A 1 98 ? -3.312 -3.637 -7.209 1.00 90.50 98 GLU A C 1
ATOM 807 O O . GLU A 1 98 ? -2.348 -4.222 -7.706 1.00 90.50 98 GLU A O 1
ATOM 812 N N . PRO A 1 99 ? -4.019 -4.202 -6.207 1.00 88.50 99 PRO A N 1
ATOM 813 C CA . PRO A 1 99 ? -3.789 -5.579 -5.791 1.00 88.50 99 PRO A CA 1
ATOM 814 C C . PRO A 1 99 ? -4.266 -6.566 -6.858 1.00 88.50 99 PRO A C 1
ATOM 816 O O . PRO A 1 99 ? -5.256 -6.328 -7.545 1.00 88.50 99 PRO A O 1
ATOM 819 N N . SER A 1 100 ? -3.616 -7.728 -6.930 1.00 88.88 100 SER A N 1
ATOM 820 C CA . SER A 1 100 ? -4.159 -8.876 -7.659 1.00 88.88 100 SER A CA 1
ATOM 821 C C . SER A 1 100 ? -5.320 -9.515 -6.890 1.00 88.88 100 SER A C 1
ATOM 823 O O . SER A 1 100 ? -5.379 -9.428 -5.659 1.00 88.88 100 SER A O 1
ATOM 825 N N . ASP A 1 101 ? -6.211 -10.227 -7.585 1.00 87.88 101 ASP A N 1
ATOM 826 C CA . ASP A 1 101 ? -7.331 -10.946 -6.957 1.00 87.88 101 ASP A CA 1
ATOM 827 C C . ASP A 1 101 ? -6.864 -11.906 -5.854 1.00 87.88 101 ASP A C 1
ATOM 829 O O . ASP A 1 101 ? -7.470 -11.988 -4.785 1.00 87.88 101 ASP A O 1
ATOM 833 N N . MET A 1 102 ? -5.732 -12.580 -6.081 1.00 88.88 102 MET A N 1
ATOM 834 C CA . MET A 1 102 ? -5.103 -13.450 -5.088 1.00 88.88 102 MET A CA 1
ATOM 835 C C . MET A 1 102 ? -4.705 -12.675 -3.828 1.00 88.88 102 MET A C 1
ATOM 837 O O . MET A 1 102 ? -4.958 -13.140 -2.718 1.00 88.88 102 MET A O 1
ATOM 841 N N . LEU A 1 103 ? -4.117 -11.483 -3.975 1.00 89.38 103 LEU A N 1
ATOM 842 C CA . LE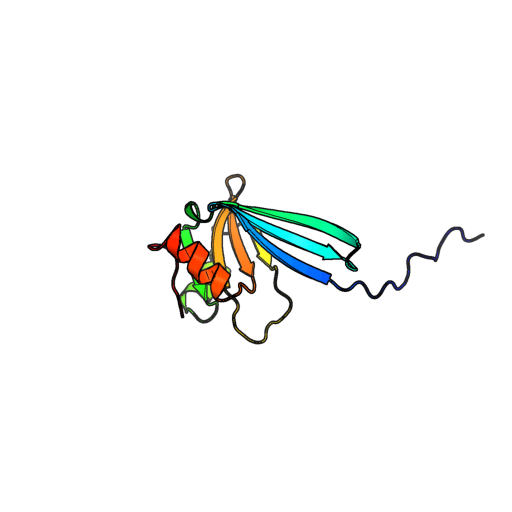U A 1 103 ? -3.731 -10.663 -2.830 1.00 89.38 103 LEU A CA 1
ATOM 843 C C . LEU A 1 103 ? -4.963 -10.188 -2.054 1.00 89.38 103 LEU A C 1
ATOM 845 O O . LEU A 1 103 ? -4.965 -10.256 -0.829 1.00 89.38 103 LEU A O 1
ATOM 849 N N . VAL A 1 104 ? -6.042 -9.798 -2.738 1.00 90.00 104 VAL A N 1
ATOM 850 C CA . VAL A 1 104 ? -7.310 -9.440 -2.078 1.00 90.00 104 VAL A CA 1
ATOM 851 C C . VAL A 1 104 ? -7.875 -10.621 -1.282 1.00 90.00 104 VAL A C 1
ATOM 853 O O . VAL A 1 104 ? -8.304 -10.439 -0.142 1.00 90.00 104 VAL A O 1
ATOM 856 N N . GLN A 1 105 ? -7.848 -11.835 -1.838 1.00 89.62 105 GLN A N 1
ATOM 857 C CA . GLN A 1 105 ? -8.293 -13.040 -1.129 1.00 89.62 105 GLN A CA 1
ATOM 858 C C . GLN A 1 105 ? -7.436 -13.335 0.104 1.00 89.62 105 GLN A C 1
ATOM 860 O O . GLN A 1 105 ? -7.985 -13.610 1.171 1.00 89.62 105 GLN A O 1
ATOM 865 N N . LEU A 1 106 ? -6.111 -13.229 -0.014 1.00 90.00 106 LEU A N 1
ATOM 866 C CA . LEU A 1 106 ? -5.199 -13.398 1.116 1.00 90.00 106 LEU A CA 1
ATOM 867 C C . LEU A 1 106 ? -5.500 -12.378 2.215 1.00 90.00 106 LEU A C 1
ATOM 869 O O . LEU A 1 106 ? -5.690 -12.756 3.368 1.00 90.00 106 LEU A O 1
ATOM 873 N N . VAL A 1 107 ? -5.643 -11.102 1.865 1.00 89.88 107 VAL A N 1
ATOM 874 C CA . VAL A 1 107 ? -5.986 -10.053 2.833 1.00 89.88 107 VAL A CA 1
ATOM 875 C C . VAL A 1 107 ? -7.343 -10.327 3.494 1.00 89.88 107 VAL A C 1
ATOM 877 O O . VAL A 1 107 ? -7.468 -10.194 4.711 1.00 89.88 107 VAL A O 1
ATOM 880 N N . LYS A 1 108 ? -8.337 -10.810 2.737 1.00 89.00 108 LYS A N 1
ATOM 881 C CA . LYS A 1 108 ? -9.652 -11.205 3.266 1.00 89.00 108 LYS A CA 1
ATOM 882 C C . LYS A 1 108 ? -9.573 -12.368 4.258 1.00 89.00 108 LYS A C 1
ATOM 884 O O . LYS A 1 108 ? -10.343 -12.384 5.209 1.00 89.00 108 LYS A O 1
ATOM 889 N N . ILE A 1 109 ? -8.663 -13.324 4.073 1.00 89.50 109 ILE A N 1
ATOM 890 C CA . ILE A 1 109 ? -8.474 -14.432 5.026 1.00 89.50 109 ILE A CA 1
ATOM 891 C C . ILE A 1 109 ? -7.984 -13.900 6.379 1.00 89.50 109 ILE A C 1
ATOM 893 O O . ILE A 1 109 ? -8.472 -14.327 7.423 1.00 89.50 109 ILE A O 1
ATOM 897 N N . TYR A 1 110 ? -7.050 -12.947 6.365 1.00 88.25 110 TYR A N 1
ATOM 898 C CA . TYR A 1 110 ? -6.481 -12.377 7.589 1.00 88.25 110 TYR A CA 1
ATOM 899 C C . TYR A 1 110 ? -7.377 -11.311 8.233 1.00 88.25 110 TYR A C 1
ATOM 901 O O . TYR A 1 110 ? -7.346 -11.149 9.452 1.00 88.25 110 TYR A O 1
ATOM 909 N N . ASN A 1 111 ? -8.181 -10.597 7.441 1.00 88.12 111 ASN A N 1
ATOM 910 C CA . ASN A 1 111 ? -9.079 -9.549 7.920 1.00 88.12 111 ASN A CA 1
ATOM 911 C C . ASN A 1 111 ? -10.437 -9.572 7.181 1.00 88.12 111 ASN A C 1
ATOM 913 O O . ASN A 1 111 ? -10.746 -8.681 6.389 1.00 88.12 111 ASN A O 1
ATOM 917 N N . PRO A 1 112 ? -11.295 -10.575 7.433 1.00 84.56 112 PRO A N 1
ATOM 918 C CA . PRO A 1 112 ? -12.533 -10.763 6.669 1.00 84.56 112 PRO A CA 1
ATOM 919 C C . PRO A 1 112 ? -13.597 -9.697 6.941 1.00 84.56 112 PRO A C 1
ATOM 921 O O . PRO A 1 112 ? -14.507 -9.522 6.136 1.00 84.56 112 PRO A O 1
ATOM 924 N N . ARG A 1 113 ? -13.518 -9.004 8.083 1.00 82.31 113 ARG A N 1
ATOM 925 C CA . ARG A 1 113 ? -14.540 -8.042 8.523 1.00 82.31 113 ARG A CA 1
ATOM 926 C C . ARG A 1 113 ? -14.382 -6.671 7.877 1.00 82.31 113 ARG A C 1
ATOM 928 O O . ARG A 1 113 ? -15.382 -6.026 7.586 1.00 82.31 113 ARG A O 1
ATOM 935 N N . ASN A 1 114 ? -13.141 -6.251 7.648 1.00 86.62 114 ASN A N 1
ATOM 936 C CA . ASN A 1 114 ? -12.829 -4.900 7.187 1.00 86.62 114 ASN A CA 1
ATOM 937 C C . ASN A 1 114 ? -12.513 -4.839 5.684 1.00 86.62 114 ASN A C 1
ATOM 939 O O . ASN A 1 114 ? -12.267 -3.760 5.147 1.00 86.62 114 ASN A O 1
ATOM 943 N N . VAL A 1 115 ? -12.536 -5.983 4.991 1.00 85.06 115 VAL A N 1
ATOM 944 C CA . VAL A 1 115 ? -12.221 -6.094 3.563 1.00 85.06 115 VAL A CA 1
ATOM 945 C C . VAL A 1 115 ? -13.499 -6.329 2.763 1.00 85.06 115 VAL A C 1
ATOM 947 O O . VAL A 1 115 ? -14.120 -7.390 2.846 1.00 85.06 115 VAL A O 1
ATOM 950 N N . LYS A 1 116 ? -13.876 -5.353 1.937 1.00 82.25 116 LYS A N 1
ATOM 951 C CA . LYS A 1 116 ? -14.942 -5.495 0.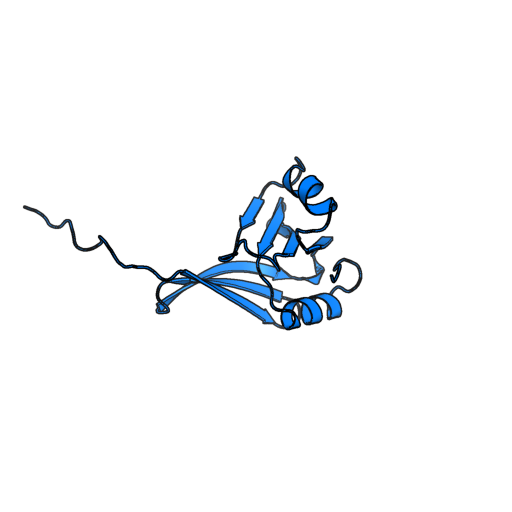945 1.00 82.25 116 LYS A CA 1
ATOM 952 C C . LYS A 1 116 ? -14.363 -6.021 -0.362 1.00 82.25 116 LYS A C 1
ATOM 954 O O . LYS A 1 116 ? -13.496 -5.397 -0.974 1.00 82.25 116 LYS A O 1
ATOM 959 N N . THR A 1 117 ? -14.870 -7.163 -0.809 1.00 77.88 117 THR A N 1
ATOM 960 C CA . THR A 1 117 ? -14.629 -7.660 -2.168 1.00 77.88 117 THR A CA 1
ATOM 961 C C . THR A 1 117 ? -15.647 -7.068 -3.135 1.00 77.88 117 THR A C 1
ATOM 963 O O . THR A 1 117 ? -16.734 -6.679 -2.710 1.00 77.88 117 THR A O 1
ATOM 966 N N . ARG A 1 118 ? -15.255 -6.959 -4.407 1.00 64.00 118 ARG A N 1
ATOM 967 C CA . ARG A 1 118 ? -16.124 -6.511 -5.496 1.00 64.00 118 ARG A CA 1
ATOM 968 C C . ARG A 1 118 ? -17.192 -7.556 -5.820 1.00 64.00 118 ARG A C 1
ATOM 970 O O . ARG A 1 118 ? -16.964 -8.737 -5.469 1.00 64.00 118 ARG A O 1
#

Foldseek 3Di:
DDPDDDVPDDPWDWDWDWDDDPQKTWIWIQTNVPDIHTDDIDGLQQWQAKEFCPDPVNVVVVPPPQAPEEAEAEDDPPGQKMWTWGQDPNGIHIYIYRDDPVVLVVSCVSHVPRRDDD

Radius of gyration: 16.52 Å; chains: 1; bounding box: 53×37×34 Å

Sequence (118 aa):
MAYGCYVLRNNQRIEYDYTFTNGILDIAKVINNTKRKRLLSTDVREFEIMAPTSDEGFLRMLNHKGIEQKFNYFLNRGGGLYYAVFMHEGKKSLLVFEPSDMLVQLVKIYNPRNVKTR